Protein AF-A0A7C7PT88-F1 (afdb_monomer_lite)

Radius of gyration: 17.79 Å; chains: 1; bounding box: 44×38×47 Å

Sequence (178 aa):
MRRRSPSRVIDWGLDRIGLWGRRALPPGHLLRQVFERARSFADAKEQLVQSPLAMPAIFSLVGPGPGDQAVIERIEHHAVVHEGPQVAANHWLGPLPRARPRGVDSEGRERLMRAEAAEAGADLAWLKPPVLNETTRLALYAEPASGRLVAQGFEAAKDGSAAPATAVTELSAAKAEP

Secondary structure (DSSP, 8-state):
-B-SSS-HHHHHHHHHHHHHT--SBPHHHHHHHHHHH--SHHHHHHHHHHS-BSS-EEEEEE-SSTT-EEEEEEETTEEEEEESS----SS--SS---B---SS-HHHHHHHHHHHTTT--TT-TT--TTTS-TT--EEEEEETTTTEEEEEEEEE-TTSSEEE-S--EEEEPPPPP-

Structure (mmCIF, N/CA/C/O backbone):
data_AF-A0A7C7PT88-F1
#
_entry.id   AF-A0A7C7PT88-F1
#
loop_
_atom_site.group_PDB
_atom_site.id
_atom_site.type_symbol
_atom_site.label_atom_id
_atom_site.label_alt_id
_atom_site.label_comp_id
_atom_site.label_asym_id
_atom_site.label_entity_id
_atom_site.label_seq_id
_atom_site.pdbx_PDB_ins_code
_atom_site.Cartn_x
_atom_site.Cartn_y
_atom_site.Cartn_z
_atom_site.occupancy
_atom_site.B_iso_or_equiv
_atom_site.auth_seq_id
_atom_site.auth_comp_id
_atom_site.auth_asym_id
_atom_site.auth_atom_id
_atom_site.pdbx_PDB_model_num
ATOM 1 N N . MET A 1 1 ? 14.529 1.480 -9.087 1.00 66.56 1 MET A N 1
ATOM 2 C CA . MET A 1 1 ? 15.970 1.629 -9.375 1.00 66.56 1 MET A CA 1
ATOM 3 C C . MET A 1 1 ? 16.107 2.885 -10.199 1.00 66.56 1 MET A C 1
ATOM 5 O O . MET A 1 1 ? 15.373 3.011 -11.182 1.00 66.56 1 MET A O 1
ATOM 9 N N . ARG A 1 2 ? 16.925 3.841 -9.750 1.00 76.19 2 ARG A N 1
ATOM 10 C CA . ARG A 1 2 ? 17.092 5.095 -10.494 1.00 76.19 2 ARG A CA 1
ATOM 11 C C . ARG A 1 2 ? 17.745 4.786 -11.828 1.00 76.19 2 ARG A C 1
ATOM 13 O O . ARG A 1 2 ? 18.702 4.025 -11.870 1.00 76.19 2 ARG A O 1
ATOM 20 N N . ARG A 1 3 ? 17.225 5.368 -12.903 1.00 76.38 3 ARG A N 1
ATOM 21 C CA . ARG A 1 3 ? 17.805 5.205 -14.231 1.00 76.38 3 ARG A CA 1
ATOM 22 C C . ARG A 1 3 ? 18.927 6.228 -14.386 1.00 76.38 3 ARG A C 1
ATOM 24 O O . ARG A 1 3 ? 18.673 7.339 -14.842 1.00 76.38 3 ARG A O 1
ATOM 31 N N . ARG A 1 4 ? 20.141 5.869 -13.961 1.00 75.81 4 ARG A N 1
ATOM 32 C CA . ARG A 1 4 ? 21.346 6.697 -14.165 1.00 75.81 4 ARG A CA 1
ATOM 33 C C . ARG A 1 4 ? 22.053 6.337 -15.471 1.00 75.81 4 ARG A C 1
ATOM 35 O O . ARG A 1 4 ? 22.738 7.175 -16.044 1.00 75.81 4 ARG A O 1
ATOM 42 N N . SER A 1 5 ? 21.847 5.115 -15.961 1.00 76.50 5 SER A N 1
ATOM 43 C CA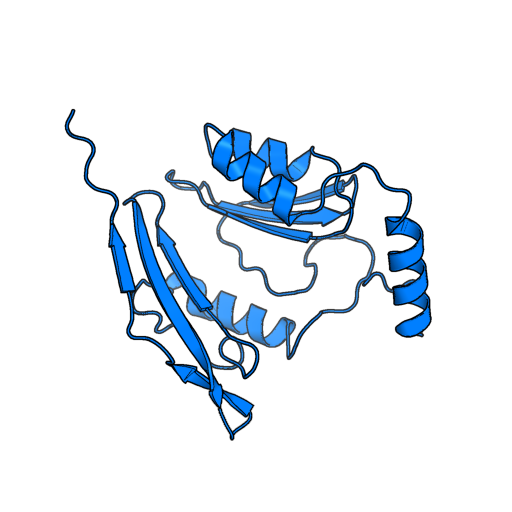 . SER A 1 5 ? 22.460 4.592 -17.177 1.00 76.50 5 SER A CA 1
ATOM 44 C C . SER A 1 5 ? 21.483 3.720 -17.994 1.00 76.50 5 SER A C 1
ATOM 46 O O . SER A 1 5 ? 20.361 3.411 -17.564 1.00 76.50 5 SER A O 1
ATOM 48 N N . PRO A 1 6 ? 21.871 3.294 -19.210 1.00 76.38 6 PRO A N 1
ATOM 49 C CA . PRO A 1 6 ? 21.123 2.291 -19.967 1.00 76.38 6 PRO A CA 1
ATOM 50 C C . PRO A 1 6 ? 21.142 0.894 -19.316 1.00 76.38 6 PRO A C 1
ATOM 52 O O . PRO A 1 6 ? 20.227 0.104 -19.565 1.00 76.38 6 PRO A O 1
ATOM 55 N N . SER A 1 7 ? 22.124 0.596 -18.456 1.00 77.88 7 SER A N 1
ATOM 56 C CA . SER A 1 7 ? 22.345 -0.731 -17.867 1.00 77.88 7 SER A CA 1
ATOM 57 C C . SER A 1 7 ? 21.702 -0.881 -16.486 1.00 77.88 7 SER A C 1
ATOM 59 O O . SER A 1 7 ? 22.000 -0.139 -15.553 1.00 77.88 7 SER A O 1
ATOM 61 N N . ARG A 1 8 ? 20.859 -1.910 -16.324 1.00 73.06 8 ARG A N 1
ATOM 62 C CA . ARG A 1 8 ? 20.225 -2.243 -15.032 1.00 73.06 8 ARG A CA 1
ATOM 63 C C . ARG A 1 8 ? 21.241 -2.695 -13.979 1.00 73.06 8 ARG A C 1
ATOM 65 O O . ARG A 1 8 ? 21.045 -2.432 -12.800 1.00 73.06 8 ARG A O 1
ATOM 72 N N . VAL A 1 9 ? 22.314 -3.367 -14.396 1.00 76.75 9 VAL A N 1
ATOM 73 C CA . VAL A 1 9 ? 23.333 -3.905 -13.479 1.00 76.75 9 VAL A CA 1
ATOM 74 C C . VAL A 1 9 ? 24.171 -2.777 -12.877 1.00 76.75 9 VAL A C 1
ATOM 76 O O . VAL A 1 9 ? 24.411 -2.766 -11.672 1.00 76.75 9 VAL A O 1
ATOM 79 N N . ILE A 1 10 ? 24.550 -1.792 -13.696 1.00 76.94 10 ILE A N 1
ATOM 80 C CA . ILE A 1 10 ? 25.317 -0.622 -13.245 1.00 76.94 10 ILE A CA 1
ATOM 81 C C . ILE A 1 10 ? 24.477 0.220 -12.279 1.00 76.94 10 ILE A C 1
ATOM 83 O O . ILE A 1 10 ? 24.934 0.549 -11.186 1.00 76.94 10 ILE A O 1
ATOM 87 N N . ASP A 1 11 ? 23.225 0.510 -12.644 1.00 77.69 11 ASP A N 1
ATOM 88 C CA . ASP A 1 11 ? 22.307 1.268 -11.790 1.00 77.69 11 ASP A CA 1
ATOM 89 C C . ASP A 1 11 ? 22.064 0.560 -10.441 1.00 77.69 11 ASP A C 1
ATOM 91 O O . ASP A 1 11 ? 22.048 1.210 -9.393 1.00 77.69 11 ASP A O 1
ATOM 95 N N . TRP A 1 12 ? 21.938 -0.775 -10.450 1.00 78.12 12 TRP A N 1
ATOM 96 C CA . TRP A 1 12 ? 21.821 -1.593 -9.240 1.00 78.12 12 TRP A CA 1
ATOM 97 C C . TRP A 1 12 ? 23.070 -1.519 -8.352 1.00 78.12 12 TRP A C 1
ATOM 99 O O . TRP A 1 12 ? 22.942 -1.321 -7.144 1.00 78.12 12 TRP A O 1
ATOM 109 N N . GLY A 1 13 ? 24.267 -1.643 -8.937 1.00 76.50 13 GLY A N 1
ATOM 110 C CA . GLY A 1 13 ? 25.533 -1.581 -8.203 1.00 76.50 13 GLY A CA 1
ATOM 111 C C . GLY A 1 13 ? 25.736 -0.233 -7.508 1.00 76.50 13 GLY A C 1
ATOM 112 O O . GLY A 1 13 ? 26.068 -0.192 -6.324 1.00 76.50 13 GLY A O 1
ATOM 113 N N . LEU A 1 14 ? 25.437 0.869 -8.205 1.00 74.94 14 LEU A N 1
ATOM 114 C CA . LEU A 1 14 ? 25.488 2.220 -7.637 1.00 74.94 14 LEU A CA 1
ATOM 115 C C . LEU A 1 14 ? 24.498 2.401 -6.476 1.00 74.94 14 LEU A C 1
ATOM 117 O O . LEU A 1 14 ? 24.860 2.957 -5.438 1.00 74.94 14 LEU A O 1
ATOM 121 N N . ASP A 1 15 ? 23.262 1.908 -6.623 1.00 71.94 15 ASP A N 1
ATOM 122 C CA . ASP A 1 15 ? 22.256 1.943 -5.552 1.00 71.94 15 ASP A CA 1
ATOM 123 C C . ASP A 1 15 ? 22.694 1.098 -4.335 1.00 71.94 15 ASP A C 1
ATOM 125 O O . ASP A 1 15 ? 22.426 1.476 -3.193 1.00 71.94 15 ASP A O 1
ATOM 129 N N . ARG A 1 16 ? 23.405 -0.021 -4.550 1.00 73.44 16 ARG A N 1
ATOM 130 C CA . ARG A 1 16 ? 23.857 -0.918 -3.475 1.00 73.44 16 ARG A CA 1
ATOM 131 C C . ARG A 1 16 ? 25.055 -0.372 -2.699 1.00 73.44 16 ARG A C 1
ATOM 133 O O . ARG A 1 16 ? 25.036 -0.445 -1.471 1.00 73.44 16 ARG A O 1
ATOM 140 N N . ILE A 1 17 ? 26.047 0.198 -3.388 1.00 69.81 17 ILE A N 1
ATOM 141 C CA . ILE A 1 17 ? 27.225 0.830 -2.766 1.00 69.81 17 ILE A CA 1
ATOM 142 C C . ILE A 1 17 ? 26.793 2.028 -1.917 1.00 69.81 17 ILE A C 1
ATOM 144 O O . ILE A 1 17 ? 27.211 2.158 -0.768 1.00 69.81 17 ILE A O 1
ATOM 148 N N . GLY A 1 18 ? 25.878 2.855 -2.436 1.00 65.06 18 GLY A N 1
ATOM 149 C CA . GLY A 1 18 ? 25.326 3.989 -1.694 1.00 65.06 18 GLY A CA 1
ATOM 150 C C . GLY A 1 18 ? 24.578 3.591 -0.417 1.00 65.06 18 GLY A C 1
ATOM 151 O O . GLY A 1 18 ? 24.430 4.420 0.476 1.00 65.06 18 GLY A O 1
ATOM 152 N N . LEU A 1 19 ? 24.133 2.335 -0.302 1.00 67.56 19 LEU A N 1
ATOM 153 C CA . LEU A 1 19 ? 23.409 1.821 0.859 1.00 67.56 19 LEU A CA 1
ATOM 154 C C . LEU A 1 19 ? 24.327 1.464 2.038 1.00 67.56 19 LEU A C 1
ATOM 156 O O . LEU A 1 19 ? 23.912 1.592 3.184 1.00 67.56 19 LEU A O 1
ATOM 160 N N . TRP A 1 20 ? 25.554 0.998 1.769 1.00 60.72 20 TRP A N 1
ATOM 161 C CA . TRP A 1 20 ? 26.455 0.433 2.789 1.00 60.72 20 TRP A CA 1
ATOM 162 C C . TRP A 1 20 ? 26.980 1.464 3.798 1.00 60.72 20 TRP A C 1
ATOM 164 O O . TRP A 1 20 ? 27.342 1.090 4.907 1.00 60.72 20 TRP A O 1
ATOM 174 N N . GLY A 1 21 ? 26.972 2.755 3.455 1.00 64.75 21 GLY A N 1
ATOM 175 C CA . GLY A 1 21 ? 27.395 3.840 4.351 1.00 64.75 21 GLY A CA 1
ATOM 176 C C . GLY A 1 21 ? 26.260 4.581 5.066 1.00 64.75 21 GLY A C 1
ATOM 177 O O . GLY A 1 21 ? 26.523 5.549 5.778 1.00 64.75 21 GLY A O 1
ATOM 178 N N . ARG A 1 22 ? 24.990 4.203 4.860 1.00 72.25 22 ARG A N 1
ATOM 179 C CA . ARG A 1 22 ? 23.845 5.000 5.333 1.00 72.25 22 ARG A CA 1
ATOM 180 C C . ARG A 1 22 ? 23.367 4.562 6.714 1.00 72.25 22 ARG A C 1
ATOM 182 O O . ARG A 1 22 ? 23.041 3.402 6.925 1.00 72.25 22 ARG A O 1
ATOM 189 N N . ARG A 1 23 ? 23.243 5.534 7.626 1.00 79.06 23 ARG A N 1
ATOM 190 C CA . ARG A 1 23 ? 22.633 5.376 8.964 1.00 79.06 23 ARG A CA 1
ATOM 191 C C . ARG A 1 23 ? 21.123 5.647 8.993 1.00 79.06 23 ARG A C 1
ATOM 193 O O . ARG A 1 23 ? 20.496 5.498 10.035 1.00 79.06 23 ARG A O 1
ATOM 200 N N . ALA A 1 24 ? 20.554 6.089 7.871 1.00 86.25 24 ALA A N 1
ATOM 201 C CA . ALA A 1 24 ? 19.125 6.361 7.744 1.00 86.25 24 ALA A CA 1
ATOM 202 C C . ALA A 1 24 ? 18.294 5.070 7.855 1.00 86.25 24 ALA A C 1
ATOM 204 O O . ALA A 1 24 ? 18.803 3.971 7.625 1.00 86.25 24 ALA A O 1
ATOM 205 N N . LEU A 1 25 ? 17.009 5.195 8.190 1.00 88.19 25 LEU A N 1
ATOM 206 C CA . LEU A 1 25 ? 16.154 4.032 8.418 1.00 88.19 25 LEU A CA 1
ATOM 207 C C . LEU A 1 25 ? 15.753 3.366 7.091 1.00 88.19 25 LEU A C 1
ATOM 209 O O . LEU A 1 25 ? 15.350 4.049 6.144 1.00 88.19 25 LEU A O 1
ATOM 213 N N . PRO A 1 26 ? 15.807 2.027 6.992 1.00 93.12 26 PRO A N 1
ATOM 214 C CA . PRO A 1 26 ? 15.083 1.303 5.957 1.00 93.12 26 PRO A CA 1
ATOM 215 C C . PRO A 1 26 ? 13.577 1.620 6.024 1.00 93.12 26 PRO A C 1
ATOM 217 O O . PRO A 1 26 ? 13.040 1.720 7.130 1.00 93.12 26 PRO A O 1
ATOM 220 N N . PRO A 1 27 ? 12.869 1.713 4.882 1.00 94.12 27 PRO A N 1
ATOM 221 C CA . PRO A 1 27 ? 11.446 2.063 4.847 1.00 94.12 27 PRO A CA 1
ATOM 222 C C . PRO A 1 27 ? 10.562 1.215 5.769 1.00 94.12 27 PRO A C 1
ATOM 224 O O . PRO A 1 27 ? 9.705 1.757 6.456 1.00 94.12 27 PRO A O 1
ATOM 227 N N . GLY A 1 28 ? 10.809 -0.098 5.852 1.00 94.94 28 GLY A N 1
ATOM 228 C CA . GLY A 1 28 ? 10.057 -0.988 6.743 1.00 94.94 28 GLY A CA 1
ATOM 229 C C . GLY A 1 28 ? 10.267 -0.696 8.235 1.00 94.94 28 GLY A C 1
ATOM 230 O O . GLY A 1 28 ? 9.327 -0.803 9.016 1.00 94.94 28 GLY A O 1
ATOM 231 N N . HIS A 1 29 ? 11.468 -0.268 8.642 1.00 95.50 29 HIS A N 1
ATOM 232 C CA . HIS A 1 29 ? 11.723 0.128 10.032 1.00 95.50 29 HIS A CA 1
ATOM 233 C C . HIS A 1 29 ? 11.064 1.464 10.369 1.00 95.50 29 HIS A C 1
ATOM 235 O O . HIS A 1 29 ? 10.529 1.602 11.465 1.00 95.50 29 HIS A O 1
ATOM 241 N N . LEU A 1 30 ? 11.066 2.424 9.437 1.00 97.12 30 LEU A N 1
ATOM 242 C CA . LEU A 1 30 ? 10.301 3.658 9.615 1.00 97.12 30 LEU A CA 1
ATOM 243 C C . LEU A 1 30 ? 8.805 3.350 9.739 1.00 97.12 30 LEU A C 1
ATOM 245 O O . LEU A 1 30 ? 8.168 3.834 10.665 1.00 97.12 30 LEU A O 1
ATOM 249 N N . LEU A 1 31 ? 8.265 2.495 8.864 1.00 97.25 31 LEU A N 1
ATOM 250 C CA . LEU A 1 31 ? 6.854 2.114 8.896 1.00 97.25 31 LEU A CA 1
ATOM 251 C C . LEU A 1 31 ? 6.463 1.490 10.242 1.00 97.25 31 LEU A C 1
ATOM 253 O O . LEU A 1 31 ? 5.438 1.853 10.811 1.00 97.25 31 LEU A O 1
ATOM 257 N N . ARG A 1 32 ? 7.312 0.615 10.797 1.00 97.12 32 ARG A N 1
ATOM 258 C CA . ARG A 1 32 ? 7.113 0.076 12.147 1.00 97.12 32 ARG A CA 1
ATOM 259 C C . ARG A 1 32 ? 7.060 1.177 13.211 1.00 97.12 32 ARG A C 1
ATOM 261 O O . ARG A 1 32 ? 6.155 1.164 14.033 1.00 97.12 32 ARG A O 1
ATOM 268 N N . GLN A 1 33 ? 7.997 2.127 13.191 1.00 97.38 33 GLN A N 1
ATOM 269 C CA . GLN A 1 33 ? 8.001 3.233 14.158 1.00 97.38 33 GLN A CA 1
ATOM 270 C C . GLN A 1 33 ? 6.751 4.107 14.043 1.00 97.38 33 GLN A C 1
ATOM 272 O O . GLN A 1 33 ? 6.220 4.523 15.066 1.00 97.38 33 GLN A O 1
ATOM 277 N N . VAL A 1 34 ? 6.270 4.348 12.821 1.00 98.00 34 VAL A N 1
ATOM 278 C CA . VAL A 1 34 ? 5.037 5.102 12.571 1.00 98.00 34 VAL A CA 1
ATOM 279 C C . VAL A 1 34 ? 3.839 4.378 13.177 1.00 98.00 34 VAL A C 1
ATOM 281 O O . VAL A 1 34 ? 3.103 4.992 13.940 1.00 98.00 34 VAL A O 1
ATOM 284 N N . PHE A 1 35 ? 3.683 3.073 12.933 1.00 96.19 35 PHE A N 1
ATOM 285 C CA . PHE A 1 35 ? 2.616 2.288 13.565 1.00 96.19 35 PHE A CA 1
ATOM 286 C C . PHE A 1 35 ? 2.709 2.263 15.100 1.00 96.19 35 PHE A C 1
ATOM 288 O O . PHE A 1 35 ? 1.680 2.246 15.765 1.00 96.19 35 PHE A O 1
ATOM 295 N N . GLU A 1 36 ? 3.917 2.261 15.671 1.00 97.25 36 GLU A N 1
ATOM 296 C CA . GLU A 1 36 ? 4.118 2.217 17.127 1.00 97.25 36 GLU A CA 1
ATOM 297 C C . GLU A 1 36 ? 3.950 3.582 17.820 1.00 97.25 36 GLU A C 1
ATOM 299 O O . GLU A 1 36 ? 3.665 3.617 19.016 1.00 97.25 36 GLU A O 1
ATOM 304 N N . ARG A 1 37 ? 4.185 4.704 17.123 1.00 97.19 37 ARG A N 1
ATOM 305 C CA . ARG A 1 37 ? 4.340 6.026 17.766 1.00 97.19 37 ARG A CA 1
ATOM 306 C C . ARG A 1 37 ? 3.430 7.121 17.237 1.00 97.19 37 ARG A C 1
ATOM 308 O O . ARG A 1 37 ? 3.203 8.084 17.967 1.00 97.19 37 ARG A O 1
ATOM 315 N N . ALA A 1 38 ? 2.964 7.034 15.993 1.00 97.81 38 ALA A N 1
ATOM 316 C CA . ALA A 1 38 ? 2.127 8.081 15.428 1.00 97.81 38 ALA A CA 1
ATOM 317 C C . ALA A 1 38 ? 0.769 8.113 16.131 1.00 97.81 38 ALA A C 1
ATOM 319 O O . ALA A 1 38 ? 0.098 7.093 16.276 1.00 97.81 38 ALA A O 1
ATOM 320 N N . ARG A 1 39 ? 0.356 9.305 16.559 1.00 96.50 39 ARG A N 1
ATOM 321 C CA . ARG A 1 39 ? -0.901 9.498 17.300 1.00 96.50 39 ARG A CA 1
ATOM 322 C C . ARG A 1 39 ? -2.080 9.861 16.402 1.00 96.50 39 ARG A C 1
ATOM 324 O O . ARG A 1 39 ? -3.216 9.887 16.862 1.00 96.50 39 ARG A O 1
ATOM 331 N N . SER A 1 40 ? -1.815 10.195 15.143 1.00 96.69 40 SER A N 1
ATOM 332 C CA . SER A 1 40 ? -2.821 10.614 14.168 1.00 96.69 40 SER A CA 1
ATOM 333 C C . SER A 1 40 ? -2.328 10.402 12.738 1.00 96.69 40 SER A C 1
ATOM 335 O O . SER A 1 40 ? -1.137 10.182 12.505 1.00 96.69 40 SER A O 1
ATOM 337 N N . PHE A 1 41 ? -3.236 10.530 11.766 1.00 97.62 41 PHE A N 1
ATOM 338 C CA . PHE A 1 41 ? -2.890 10.549 10.344 1.00 97.62 41 PHE A CA 1
ATOM 339 C C . PHE A 1 41 ? -1.866 11.646 10.013 1.00 97.62 41 PHE A C 1
ATOM 341 O O . PHE A 1 41 ? -0.897 11.389 9.304 1.00 97.62 41 PHE A O 1
ATOM 348 N N . ALA A 1 42 ? -2.041 12.854 10.560 1.00 97.94 42 ALA A N 1
ATOM 349 C CA . ALA A 1 42 ? -1.128 13.971 10.322 1.00 97.94 42 ALA A CA 1
ATOM 350 C C . ALA A 1 42 ? 0.285 13.695 10.866 1.00 97.94 42 ALA A C 1
ATOM 352 O O . ALA A 1 42 ? 1.260 13.926 10.155 1.00 97.94 42 ALA A O 1
ATOM 353 N N . ASP A 1 43 ? 0.385 13.142 12.079 1.00 98.19 43 ASP A N 1
ATOM 354 C CA . ASP A 1 43 ? 1.654 12.750 12.708 1.00 98.19 43 ASP A CA 1
ATOM 355 C C . ASP A 1 43 ? 2.339 11.623 11.911 1.00 98.19 43 ASP A C 1
ATOM 357 O O . ASP A 1 43 ? 3.515 11.711 11.558 1.00 98.19 43 ASP A O 1
ATOM 361 N N . ALA A 1 44 ? 1.576 10.600 11.504 1.00 98.44 44 ALA A N 1
ATOM 362 C CA . ALA A 1 44 ? 2.077 9.528 10.645 1.00 98.44 44 ALA A CA 1
ATOM 363 C C . ALA A 1 44 ? 2.599 10.068 9.305 1.00 98.44 44 ALA A C 1
ATOM 365 O O . ALA A 1 44 ? 3.696 9.707 8.873 1.00 98.44 44 ALA A O 1
ATOM 366 N N . LYS A 1 45 ? 1.842 10.965 8.659 1.00 98.50 45 LYS A N 1
ATOM 367 C CA . LYS A 1 45 ? 2.234 11.610 7.403 1.00 98.50 45 LYS A CA 1
ATOM 368 C C . LYS A 1 45 ? 3.516 12.419 7.572 1.00 98.50 45 LYS A C 1
ATOM 370 O O . LYS A 1 45 ? 4.427 12.271 6.762 1.00 98.50 45 LYS A O 1
ATOM 375 N N . GLU A 1 46 ? 3.622 13.231 8.622 1.00 98.25 46 GLU A N 1
ATOM 376 C CA . GLU A 1 46 ? 4.823 14.022 8.906 1.00 98.25 46 GLU A CA 1
ATOM 377 C C . GLU A 1 46 ? 6.053 13.124 9.089 1.00 98.25 46 GLU A C 1
ATOM 379 O O . GLU A 1 46 ? 7.065 13.316 8.409 1.00 98.25 46 GLU A O 1
ATOM 384 N N . GLN A 1 47 ? 5.950 12.079 9.915 1.00 98.19 47 GLN A N 1
ATOM 385 C CA . GLN A 1 47 ? 7.034 11.116 10.119 1.00 98.19 47 GLN A CA 1
ATOM 386 C C . GLN A 1 47 ? 7.441 10.422 8.810 1.00 98.19 47 GLN A C 1
ATOM 388 O O . GLN A 1 47 ? 8.638 10.293 8.524 1.00 98.19 47 GLN A O 1
ATOM 393 N N . LEU A 1 48 ? 6.468 10.017 7.987 1.00 98.06 48 LEU A N 1
ATOM 394 C CA . LEU A 1 48 ? 6.689 9.397 6.678 1.00 98.06 48 LEU A CA 1
ATOM 395 C C . LEU A 1 48 ? 7.206 10.361 5.610 1.00 98.06 48 LEU A C 1
ATOM 397 O O . LEU A 1 48 ? 7.699 9.884 4.591 1.00 98.06 48 LEU A O 1
ATOM 401 N N . VAL A 1 49 ? 7.121 11.677 5.799 1.00 98.00 49 VAL A N 1
ATOM 402 C CA . VAL A 1 49 ? 7.644 12.691 4.868 1.00 98.00 49 VAL A CA 1
ATOM 403 C C . VAL A 1 49 ? 9.046 13.142 5.278 1.00 98.00 49 VAL A C 1
ATOM 405 O O . VAL A 1 49 ? 9.939 13.203 4.433 1.00 98.00 49 VAL A O 1
ATOM 408 N N . GLN A 1 50 ? 9.255 13.417 6.565 1.00 96.69 50 GLN A N 1
ATOM 409 C CA . GLN A 1 50 ? 10.451 14.100 7.067 1.00 96.69 50 GLN A CA 1
ATOM 410 C C . GLN A 1 50 ? 11.590 13.143 7.440 1.00 96.69 50 GLN A C 1
ATOM 412 O O . GLN A 1 50 ? 12.765 13.497 7.329 1.00 96.69 50 GLN A O 1
ATOM 417 N N . SER A 1 51 ? 11.281 11.911 7.857 1.00 95.94 51 SER A N 1
ATOM 418 C CA . SER A 1 51 ? 12.310 10.979 8.332 1.00 95.94 51 SER A CA 1
ATOM 419 C C . SER A 1 51 ? 13.248 10.550 7.200 1.00 95.94 51 SER A C 1
ATOM 421 O O . SER A 1 51 ? 12.757 10.064 6.174 1.00 95.94 51 SER A O 1
ATOM 423 N N . PRO A 1 52 ? 14.582 10.653 7.352 1.00 93.44 52 PRO A N 1
ATOM 424 C CA . PRO A 1 52 ? 15.521 10.201 6.333 1.00 93.44 52 PRO A CA 1
ATOM 425 C C . PRO A 1 52 ? 15.388 8.705 6.034 1.00 93.44 52 PRO A C 1
ATOM 427 O O . PRO A 1 52 ? 15.364 7.878 6.949 1.00 93.44 52 PRO A O 1
ATOM 430 N N . LEU A 1 53 ? 15.380 8.351 4.747 1.00 93.25 53 LEU A N 1
ATOM 431 C CA . LEU A 1 53 ? 15.324 6.957 4.304 1.00 93.25 53 LEU A CA 1
ATOM 432 C C . LEU A 1 53 ? 16.664 6.453 3.779 1.00 93.25 53 LEU A C 1
ATOM 434 O O . LEU A 1 53 ? 17.375 7.141 3.048 1.00 93.25 53 LEU A O 1
ATOM 438 N N . ALA A 1 54 ? 16.968 5.190 4.072 1.00 91.00 54 ALA A N 1
ATOM 439 C CA . ALA A 1 54 ? 18.116 4.495 3.495 1.00 91.00 54 ALA A CA 1
ATOM 440 C C . ALA A 1 54 ? 17.949 4.227 1.991 1.00 91.00 54 ALA A C 1
ATOM 442 O O . ALA A 1 54 ? 18.946 4.146 1.269 1.00 91.00 54 ALA A O 1
ATOM 443 N N . MET A 1 55 ? 16.705 4.079 1.521 1.00 89.00 55 MET A N 1
ATOM 444 C CA . MET A 1 55 ? 16.360 3.820 0.122 1.00 89.00 55 MET A CA 1
ATOM 445 C C . MET A 1 55 ? 14.966 4.358 -0.239 1.00 89.00 55 MET A C 1
ATOM 447 O O . MET A 1 55 ? 14.136 4.502 0.657 1.00 89.00 55 MET A O 1
ATOM 451 N N . PRO A 1 56 ? 14.688 4.613 -1.532 1.00 91.94 56 PRO A N 1
ATOM 452 C CA . PRO A 1 56 ? 13.375 5.066 -1.989 1.00 91.94 56 PRO A CA 1
ATOM 453 C C . PRO A 1 56 ? 12.231 4.092 -1.675 1.00 91.94 56 PRO A C 1
ATOM 455 O O . PRO A 1 56 ? 12.435 2.876 -1.710 1.00 91.94 56 PRO A O 1
ATOM 458 N N . ALA A 1 57 ? 11.028 4.626 -1.459 1.00 94.25 57 ALA A N 1
ATOM 459 C CA . ALA A 1 57 ? 9.806 3.867 -1.186 1.00 94.25 57 ALA A CA 1
ATOM 460 C C . ALA A 1 57 ? 8.553 4.624 -1.656 1.00 94.25 57 ALA A C 1
ATOM 462 O O . ALA A 1 57 ? 8.603 5.832 -1.868 1.00 94.25 57 ALA A O 1
ATOM 463 N N . ILE A 1 5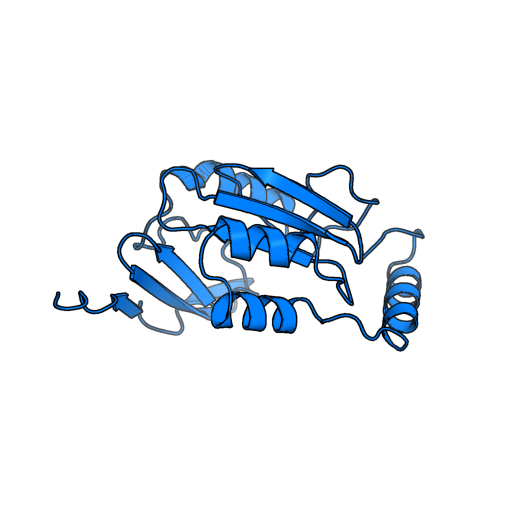8 ? 7.438 3.906 -1.796 1.00 96.06 58 ILE A N 1
ATOM 464 C CA . ILE A 1 58 ? 6.092 4.485 -1.884 1.00 96.06 58 ILE A CA 1
ATOM 465 C C . ILE A 1 58 ? 5.362 4.047 -0.620 1.00 96.06 58 ILE A C 1
ATOM 467 O O . ILE A 1 58 ? 5.384 2.858 -0.298 1.00 96.06 58 ILE A O 1
ATOM 471 N N . PHE A 1 59 ? 4.745 4.984 0.089 1.00 97.50 59 PHE A N 1
ATOM 472 C CA . PHE A 1 59 ? 3.858 4.688 1.209 1.00 97.50 59 PHE A CA 1
ATOM 473 C C . PHE A 1 59 ? 2.429 5.065 0.832 1.00 97.50 59 PHE A C 1
ATOM 475 O O . PHE A 1 59 ? 2.191 6.197 0.420 1.00 97.50 59 PHE A O 1
ATOM 482 N N . SER A 1 60 ? 1.490 4.140 1.002 1.00 96.81 60 SER A N 1
ATOM 483 C CA . SER A 1 60 ? 0.059 4.452 1.015 1.00 96.81 60 SER A CA 1
ATOM 484 C C . SER A 1 60 ? -0.373 4.621 2.466 1.00 96.81 60 SER A C 1
ATOM 486 O O . SER A 1 60 ? -0.107 3.742 3.287 1.00 96.81 60 SER A O 1
ATOM 488 N N . LEU A 1 61 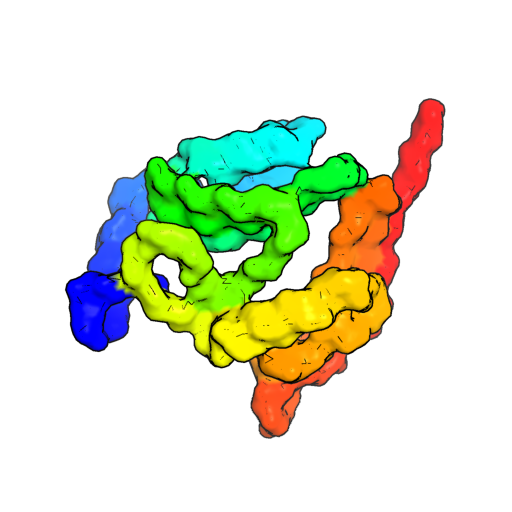? -1.003 5.746 2.785 1.00 97.50 61 LEU A N 1
ATOM 489 C CA . LEU A 1 61 ? -1.448 6.092 4.127 1.00 97.50 61 LEU A CA 1
ATOM 490 C C . LEU A 1 61 ? -2.945 6.390 4.105 1.00 97.50 61 LEU A C 1
ATOM 492 O O . LEU A 1 61 ? -3.411 7.184 3.290 1.00 97.50 61 LEU A O 1
ATOM 496 N N . VAL A 1 62 ? -3.674 5.782 5.034 1.00 96.00 62 VAL A N 1
ATOM 497 C CA . VAL A 1 62 ? -5.088 6.054 5.285 1.00 96.00 62 VAL A CA 1
ATOM 498 C C . VAL A 1 62 ? -5.314 6.187 6.791 1.00 96.00 62 VAL A C 1
ATOM 500 O O . VAL A 1 62 ? -4.705 5.459 7.575 1.00 96.00 62 VAL A O 1
ATOM 503 N N . GLY A 1 63 ? -6.143 7.142 7.196 1.00 95.81 63 GLY A N 1
ATOM 504 C CA . GLY A 1 63 ? -6.598 7.341 8.571 1.00 95.81 63 GLY A CA 1
ATOM 505 C C . GLY A 1 63 ? -8.115 7.171 8.704 1.00 95.81 63 GLY A C 1
ATOM 506 O O . GLY A 1 63 ? -8.786 6.815 7.735 1.00 95.81 63 GLY A O 1
ATOM 507 N N . PRO A 1 64 ? -8.672 7.378 9.908 1.00 94.81 64 PRO A N 1
ATOM 508 C CA . PRO A 1 64 ? -10.099 7.195 10.166 1.00 94.81 64 PRO A CA 1
ATOM 509 C C . PRO A 1 64 ? -10.967 8.384 9.713 1.00 94.81 64 PRO A C 1
ATOM 511 O O . PRO A 1 64 ? -12.184 8.238 9.622 1.00 94.81 64 PRO A O 1
ATOM 514 N N . GLY A 1 65 ? -10.381 9.563 9.472 1.00 92.94 65 GLY A N 1
ATOM 515 C CA . GLY A 1 65 ? -11.120 10.768 9.103 1.00 92.94 65 GLY A CA 1
ATOM 516 C C . GLY A 1 65 ? -11.517 10.826 7.619 1.00 92.94 65 GLY A C 1
ATOM 517 O O . GLY A 1 65 ? -10.802 10.306 6.756 1.00 92.94 65 GLY A O 1
ATOM 518 N N . PRO A 1 66 ? -12.627 11.510 7.278 1.00 87.38 66 PRO A N 1
ATOM 519 C CA . PRO A 1 66 ? -12.985 11.777 5.889 1.00 87.38 66 PRO A CA 1
ATOM 520 C C . PRO A 1 66 ? -11.918 12.678 5.249 1.00 87.38 66 PRO A C 1
ATOM 522 O O . PRO A 1 66 ? -11.807 13.856 5.577 1.00 87.38 66 PRO A O 1
ATOM 525 N N . GLY A 1 67 ? -11.119 12.111 4.345 1.00 90.94 67 GLY A N 1
ATOM 526 C CA . GLY A 1 67 ? -10.005 12.802 3.685 1.00 90.94 67 GLY A CA 1
ATOM 527 C C . GLY A 1 67 ? -8.614 12.453 4.221 1.00 90.94 67 GLY A C 1
ATOM 528 O O . GLY A 1 67 ? -7.630 12.910 3.643 1.00 90.94 67 GLY A O 1
ATOM 529 N N . ASP A 1 68 ? -8.508 11.606 5.250 1.00 96.56 68 ASP A N 1
ATOM 530 C CA . ASP A 1 68 ? -7.230 11.069 5.730 1.00 96.56 68 ASP A CA 1
ATOM 531 C C . ASP A 1 68 ? -6.695 10.018 4.747 1.00 96.56 68 ASP A C 1
ATOM 533 O O . ASP A 1 68 ? -6.738 8.817 5.005 1.00 96.56 68 ASP A O 1
ATOM 537 N N . GLN A 1 69 ? -6.241 10.452 3.574 1.00 96.19 69 GLN A N 1
ATOM 538 C CA . GLN A 1 69 ? -5.715 9.588 2.520 1.00 96.19 69 GLN A CA 1
ATOM 539 C C . GLN A 1 69 ? -4.549 10.279 1.824 1.00 96.19 69 GLN A C 1
ATOM 541 O O . GLN A 1 69 ? -4.653 11.444 1.439 1.00 96.19 69 GLN A O 1
ATOM 546 N N . ALA A 1 70 ? -3.440 9.565 1.655 1.00 97.50 70 ALA A N 1
ATOM 547 C CA . ALA A 1 70 ? -2.309 10.052 0.884 1.00 97.50 70 ALA A CA 1
ATOM 548 C C . ALA A 1 70 ? -1.472 8.910 0.300 1.00 97.50 70 ALA A C 1
ATOM 550 O O . ALA A 1 70 ? -1.268 7.871 0.931 1.00 97.50 70 AL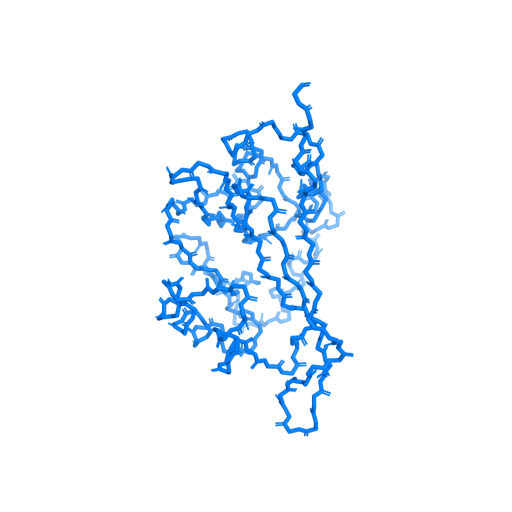A A O 1
ATOM 551 N N . VAL A 1 71 ? -0.896 9.150 -0.877 1.00 97.75 71 VAL A N 1
ATOM 552 C CA . VAL A 1 71 ? 0.251 8.392 -1.392 1.00 97.75 71 VAL A CA 1
ATOM 553 C C . VAL A 1 71 ? 1.491 9.275 -1.297 1.00 97.75 71 VAL A C 1
ATOM 555 O O . VAL A 1 71 ? 1.510 10.402 -1.788 1.00 97.75 71 VAL A O 1
ATOM 558 N N . ILE A 1 72 ? 2.534 8.765 -0.647 1.00 97.69 72 ILE A N 1
ATOM 559 C CA . ILE A 1 72 ? 3.782 9.480 -0.386 1.00 97.69 72 ILE A CA 1
ATOM 560 C C . ILE A 1 72 ? 4.901 8.780 -1.151 1.00 97.69 72 ILE A C 1
ATOM 562 O O . ILE A 1 72 ? 5.329 7.676 -0.802 1.00 97.69 72 ILE A O 1
ATOM 566 N N . GLU A 1 73 ? 5.414 9.440 -2.179 1.00 96.69 73 GLU A N 1
ATOM 567 C CA . GLU A 1 73 ? 6.567 8.969 -2.931 1.00 96.69 73 GLU A CA 1
ATOM 568 C C . GLU A 1 73 ? 7.839 9.528 -2.309 1.00 96.69 73 GLU A C 1
ATOM 570 O O . GLU A 1 73 ? 8.037 10.742 -2.218 1.00 96.69 73 GLU A O 1
ATOM 575 N N . ARG A 1 74 ? 8.721 8.638 -1.863 1.00 94.00 74 ARG A N 1
ATOM 576 C CA . ARG A 1 74 ? 9.915 9.004 -1.115 1.00 94.00 74 ARG A CA 1
ATOM 577 C C . ARG A 1 74 ? 11.181 8.633 -1.849 1.00 94.00 74 ARG A C 1
ATOM 579 O O . ARG A 1 74 ? 11.405 7.489 -2.249 1.00 94.00 74 ARG A O 1
ATOM 586 N N . ILE A 1 75 ? 12.085 9.599 -1.875 1.00 90.75 75 ILE A N 1
ATOM 587 C CA . ILE A 1 75 ? 13.519 9.354 -1.929 1.00 90.75 75 ILE A CA 1
ATOM 588 C C . ILE A 1 75 ? 14.146 9.746 -0.583 1.00 90.75 75 ILE A C 1
ATOM 590 O O . ILE A 1 75 ? 13.451 10.167 0.341 1.00 90.75 75 ILE A O 1
ATOM 594 N N . GLU A 1 76 ? 15.458 9.577 -0.444 1.00 90.69 76 GLU A N 1
ATOM 595 C CA . GLU A 1 76 ? 16.172 9.631 0.838 1.00 90.69 76 GLU A CA 1
ATOM 596 C C . GLU A 1 76 ? 15.828 10.856 1.693 1.00 90.69 76 GLU A C 1
ATOM 598 O O . GLU A 1 76 ? 15.549 10.713 2.882 1.00 90.69 76 GLU A O 1
ATOM 603 N N . HIS A 1 77 ? 15.801 12.036 1.071 1.00 90.44 77 HIS A N 1
ATOM 604 C CA . HIS A 1 77 ? 15.614 13.330 1.740 1.00 90.44 77 HIS A CA 1
ATOM 605 C C . HIS A 1 77 ? 14.511 14.183 1.107 1.00 90.44 77 HIS A C 1
ATOM 607 O O . HIS A 1 77 ? 14.413 15.371 1.386 1.00 90.44 77 HIS A O 1
ATOM 613 N N . HIS A 1 78 ? 13.716 13.606 0.208 1.00 91.94 78 HIS A N 1
ATOM 614 C CA . HIS A 1 78 ? 12.662 14.337 -0.483 1.00 91.94 78 HIS A CA 1
ATOM 615 C C . HIS A 1 78 ? 11.417 13.468 -0.612 1.00 91.94 78 HIS A C 1
ATOM 617 O O . HIS A 1 78 ? 11.504 12.237 -0.701 1.00 91.94 78 HIS A O 1
ATOM 623 N N . ALA A 1 79 ? 10.270 14.132 -0.601 1.00 95.50 79 ALA A N 1
ATOM 624 C CA . ALA A 1 79 ? 8.959 13.525 -0.650 1.00 95.50 79 ALA A CA 1
ATOM 625 C C . ALA A 1 79 ? 8.091 14.279 -1.652 1.00 95.50 79 ALA A C 1
ATOM 627 O O . ALA A 1 79 ? 8.119 15.508 -1.690 1.00 95.50 79 ALA A O 1
ATOM 628 N N . VAL A 1 80 ? 7.292 13.535 -2.405 1.00 96.75 80 VAL A N 1
ATOM 629 C CA . VAL A 1 80 ? 6.139 14.062 -3.132 1.00 96.75 80 VAL A CA 1
ATOM 630 C C . VAL A 1 80 ? 4.904 13.445 -2.493 1.00 96.75 80 VAL A C 1
ATOM 632 O O . VAL A 1 80 ? 4.841 12.229 -2.319 1.00 96.75 80 VAL A O 1
ATOM 635 N N . VAL A 1 81 ? 3.953 14.286 -2.095 1.00 97.31 81 VAL A N 1
ATOM 636 C CA . VAL A 1 81 ? 2.715 13.857 -1.440 1.00 97.31 81 VAL A CA 1
ATOM 637 C C . VAL A 1 81 ? 1.557 14.074 -2.399 1.00 97.31 81 VAL A C 1
ATOM 639 O O . VAL A 1 81 ? 1.362 15.176 -2.909 1.00 97.31 81 VAL A O 1
ATOM 642 N N . HIS A 1 82 ? 0.788 13.018 -2.621 1.00 96.56 82 HIS A N 1
ATOM 643 C CA . HIS A 1 82 ? -0.458 13.041 -3.366 1.00 96.56 82 HIS A CA 1
ATOM 644 C C . HIS A 1 82 ? -1.596 12.845 -2.364 1.00 96.56 82 HIS A C 1
ATOM 646 O O . HIS A 1 82 ? -1.818 11.728 -1.899 1.00 96.56 82 HIS A O 1
ATOM 652 N N . GLU A 1 83 ? -2.267 13.933 -1.989 1.00 95.94 83 GLU A N 1
ATOM 653 C CA . GLU A 1 83 ? -3.397 13.896 -1.052 1.00 95.94 83 GLU A CA 1
ATOM 654 C C . GLU A 1 83 ? -4.662 13.340 -1.732 1.00 95.94 83 GLU A C 1
ATOM 656 O O . GLU A 1 83 ? -4.854 13.474 -2.947 1.00 95.94 83 GLU A O 1
ATOM 661 N N . GLY A 1 84 ? -5.548 12.760 -0.923 1.00 93.12 84 GLY A N 1
ATOM 662 C CA . GLY A 1 84 ? -6.841 12.234 -1.348 1.00 93.12 84 GLY A CA 1
ATOM 663 C C . GLY A 1 84 ? -6.793 10.801 -1.896 1.00 93.12 84 GLY A C 1
ATOM 664 O O . GLY A 1 84 ? -5.782 10.108 -1.744 1.00 93.12 84 GLY A O 1
ATOM 665 N N . PRO A 1 85 ? -7.892 10.342 -2.528 1.00 90.44 85 PRO A N 1
ATOM 666 C CA . PRO A 1 85 ? -7.998 8.994 -3.076 1.00 90.44 85 PRO A CA 1
ATOM 667 C C . PRO A 1 85 ? -6.968 8.770 -4.181 1.00 90.44 85 PRO A C 1
ATOM 669 O O . PRO A 1 85 ? -7.037 9.360 -5.261 1.00 90.44 85 PRO A O 1
ATOM 672 N N . GLN A 1 86 ? -5.987 7.920 -3.899 1.00 92.94 86 GLN A N 1
ATOM 673 C CA . GLN A 1 86 ? -4.894 7.599 -4.806 1.00 92.94 86 GLN A CA 1
ATOM 674 C C . GLN A 1 86 ? -4.605 6.106 -4.767 1.00 92.94 86 GLN A C 1
ATOM 676 O O . GLN A 1 86 ? -4.844 5.427 -3.771 1.00 92.94 86 GLN A O 1
ATOM 681 N N . VAL A 1 87 ? -4.033 5.606 -5.857 1.00 94.19 87 VAL A N 1
ATOM 682 C CA . VAL A 1 87 ? -3.523 4.239 -5.934 1.00 94.19 87 VAL A CA 1
ATOM 683 C C . VAL A 1 87 ? -2.018 4.281 -6.134 1.00 94.19 87 VAL A C 1
ATOM 685 O O . VAL A 1 87 ? -1.485 5.201 -6.756 1.00 94.19 87 VAL A O 1
ATOM 688 N N . ALA A 1 88 ? -1.336 3.268 -5.619 1.00 94.75 88 ALA A N 1
ATOM 689 C CA . ALA A 1 88 ? 0.099 3.120 -5.763 1.00 94.75 88 ALA A CA 1
ATOM 690 C C . ALA A 1 88 ? 0.425 1.722 -6.285 1.00 94.75 88 ALA A C 1
ATOM 692 O O . ALA A 1 88 ? 0.172 0.718 -5.621 1.00 94.75 88 ALA A O 1
ATOM 693 N N . ALA A 1 89 ? 1.032 1.670 -7.469 1.00 93.50 89 ALA A N 1
ATOM 694 C CA . ALA A 1 89 ? 1.730 0.485 -7.945 1.00 93.50 89 ALA A CA 1
ATOM 695 C C . ALA A 1 89 ? 3.234 0.629 -7.644 1.00 93.50 89 ALA A C 1
ATOM 697 O O . ALA A 1 89 ? 3.631 1.147 -6.607 1.00 93.50 89 ALA A O 1
ATOM 698 N N . ASN A 1 90 ? 4.110 0.161 -8.533 1.00 92.81 90 ASN A N 1
ATOM 699 C CA . ASN A 1 90 ? 5.557 0.142 -8.299 1.00 92.81 90 ASN A CA 1
ATOM 700 C C . ASN A 1 90 ? 6.304 1.089 -9.254 1.00 92.81 90 ASN A C 1
ATOM 702 O O . ASN A 1 90 ? 7.351 0.726 -9.807 1.00 92.81 90 ASN A O 1
ATOM 706 N N . HIS A 1 91 ? 5.743 2.269 -9.508 1.00 90.81 91 HIS A N 1
ATOM 707 C CA . HIS A 1 91 ? 6.342 3.351 -10.290 1.00 90.81 91 HIS A CA 1
ATOM 708 C C . HIS A 1 91 ? 5.994 4.709 -9.665 1.00 90.81 91 HIS A C 1
ATOM 710 O O . HIS A 1 91 ? 5.069 4.784 -8.865 1.00 90.81 91 HIS A O 1
ATOM 716 N N . TRP A 1 92 ? 6.764 5.745 -10.000 1.00 90.94 92 TRP A N 1
ATOM 717 C CA . TRP A 1 92 ? 6.506 7.112 -9.539 1.00 90.94 92 TRP A CA 1
ATOM 718 C C . TRP A 1 92 ? 5.511 7.805 -10.473 1.00 90.94 92 TRP A C 1
ATOM 720 O O . TRP A 1 92 ? 5.633 7.674 -11.692 1.00 90.94 92 TRP A O 1
ATOM 730 N N . LEU A 1 93 ? 4.590 8.565 -9.899 1.00 87.50 93 LEU A N 1
ATOM 731 C CA . LEU A 1 93 ? 3.664 9.485 -10.550 1.00 87.50 93 LEU A CA 1
ATOM 732 C C . LEU A 1 93 ? 4.169 10.931 -10.453 1.00 87.50 93 LEU A C 1
ATOM 734 O O . LEU A 1 93 ? 3.930 11.735 -11.353 1.00 87.50 93 LEU A O 1
ATOM 738 N N . GLY A 1 94 ? 4.863 11.270 -9.363 1.00 82.88 94 GLY A N 1
ATOM 739 C CA . GLY A 1 94 ? 5.400 12.599 -9.108 1.00 82.88 94 GLY A CA 1
ATOM 740 C C . GLY A 1 94 ? 6.675 12.920 -9.900 1.00 82.88 94 GLY A C 1
ATOM 741 O O . GLY A 1 94 ? 7.270 12.051 -10.544 1.00 82.88 94 GLY A O 1
ATOM 742 N N . PRO A 1 95 ? 7.173 14.170 -9.817 1.00 83.94 95 PRO A N 1
ATOM 743 C CA . PRO A 1 95 ? 8.366 14.637 -10.534 1.00 83.94 95 PRO A CA 1
ATOM 744 C C . PRO A 1 95 ? 9.692 14.083 -9.969 1.00 83.94 95 PRO A C 1
ATOM 746 O O . PRO A 1 95 ? 10.745 14.712 -10.091 1.00 83.94 95 PRO A O 1
ATOM 749 N N . LEU A 1 96 ? 9.675 12.908 -9.335 1.00 82.25 96 LEU A N 1
ATOM 750 C CA . LEU A 1 96 ? 10.877 12.266 -8.819 1.00 82.25 96 LEU A CA 1
ATOM 751 C C . LEU A 1 96 ? 11.825 11.851 -9.959 1.00 82.25 96 LEU A C 1
ATOM 753 O O . LEU A 1 96 ? 11.392 11.604 -11.089 1.00 82.25 96 LEU A O 1
ATOM 757 N N . PRO A 1 97 ? 13.142 11.726 -9.686 1.00 79.25 97 PRO A N 1
ATOM 758 C CA . PRO A 1 97 ? 14.107 11.319 -10.698 1.00 79.25 97 PRO A CA 1
ATOM 759 C C . PRO A 1 97 ? 13.680 10.039 -11.418 1.00 79.25 97 PRO A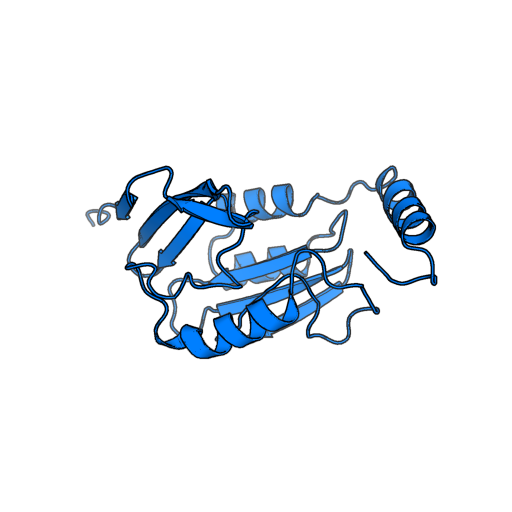 C 1
ATOM 761 O O . PRO A 1 97 ? 13.276 9.064 -10.774 1.00 79.25 97 PRO A O 1
ATOM 764 N N . ARG A 1 98 ? 13.838 10.029 -12.750 1.00 73.44 98 ARG A N 1
ATOM 765 C CA . ARG A 1 98 ? 13.447 8.906 -13.614 1.00 73.44 98 ARG A CA 1
ATOM 766 C C . ARG A 1 98 ? 13.901 7.574 -13.016 1.00 73.44 98 ARG A C 1
ATOM 768 O O . ARG A 1 98 ? 15.094 7.323 -12.815 1.00 73.44 98 ARG A O 1
ATOM 775 N N . ALA A 1 99 ? 12.943 6.691 -12.777 1.00 78.75 99 ALA A N 1
ATOM 776 C CA . ALA A 1 99 ? 13.185 5.331 -12.329 1.00 78.75 99 ALA A CA 1
ATOM 777 C C . ALA A 1 99 ? 12.440 4.353 -13.225 1.00 78.75 99 ALA A C 1
ATOM 779 O O . ALA A 1 99 ? 11.449 4.692 -13.862 1.00 78.75 99 ALA A O 1
ATOM 780 N N . ARG A 1 100 ? 12.941 3.122 -13.279 1.00 78.50 100 ARG A N 1
ATOM 781 C CA . ARG A 1 100 ? 12.238 2.044 -13.975 1.00 78.50 100 ARG A CA 1
ATOM 782 C C . ARG A 1 100 ? 11.110 1.518 -13.077 1.00 78.50 100 ARG A C 1
ATOM 784 O O . ARG A 1 100 ? 11.411 1.249 -11.903 1.00 78.50 100 ARG A O 1
ATOM 791 N N . PRO A 1 101 ? 9.888 1.318 -13.608 1.00 81.69 101 PRO A N 1
ATOM 792 C CA . PRO A 1 101 ? 8.848 0.559 -12.923 1.00 81.69 101 PRO A CA 1
ATOM 793 C C . PRO A 1 101 ? 9.378 -0.807 -12.473 1.00 81.69 101 PRO A C 1
ATOM 795 O O . PRO A 1 101 ? 10.236 -1.397 -13.139 1.00 81.69 101 PRO A O 1
ATOM 798 N N . ARG A 1 102 ? 8.903 -1.301 -11.326 1.00 80.50 102 ARG A N 1
ATOM 799 C CA . ARG A 1 102 ? 9.243 -2.645 -10.826 1.00 80.50 102 ARG A CA 1
ATOM 800 C C . ARG A 1 102 ? 8.049 -3.600 -10.917 1.00 80.50 102 ARG A C 1
ATOM 802 O O . ARG A 1 102 ? 6.902 -3.168 -10.895 1.00 80.50 102 ARG A O 1
ATOM 809 N N . GLY A 1 103 ? 8.344 -4.898 -10.936 1.00 81.12 103 GLY A N 1
ATOM 810 C CA . GLY A 1 103 ? 7.337 -5.957 -11.026 1.00 81.12 103 GLY A CA 1
ATOM 811 C C . GLY A 1 103 ? 6.772 -6.128 -12.435 1.00 81.12 103 GLY A C 1
ATOM 812 O O . GLY A 1 103 ? 7.201 -5.456 -13.376 1.00 81.12 103 GLY A O 1
ATOM 813 N N . VAL A 1 104 ? 5.820 -7.049 -12.560 1.00 81.06 104 VAL A N 1
ATOM 814 C CA . VAL A 1 104 ? 5.073 -7.289 -13.798 1.00 81.06 104 VAL A CA 1
ATOM 815 C C . VAL A 1 104 ? 4.007 -6.198 -13.947 1.00 81.06 104 VAL A C 1
ATOM 817 O O . VAL A 1 104 ? 3.322 -5.863 -12.978 1.00 81.06 104 VAL A O 1
ATOM 820 N N . ASP A 1 105 ? 3.949 -5.597 -15.138 1.00 88.88 105 ASP A N 1
ATOM 821 C CA . ASP A 1 105 ? 2.939 -4.623 -15.582 1.00 88.88 105 ASP A CA 1
ATOM 822 C C . ASP A 1 105 ? 2.477 -3.604 -14.517 1.00 88.88 105 ASP A C 1
ATOM 824 O O . ASP A 1 105 ? 1.310 -3.510 -14.146 1.00 88.88 105 ASP A O 1
ATOM 828 N N . SER A 1 106 ? 3.425 -2.837 -13.971 1.00 91.06 106 SER A N 1
ATOM 829 C CA . SER A 1 106 ? 3.145 -1.835 -12.930 1.00 91.06 106 SER A CA 1
ATOM 830 C C . SER A 1 106 ? 2.112 -0.785 -13.361 1.00 91.06 106 SER A C 1
ATOM 832 O O . SER A 1 106 ? 1.302 -0.354 -12.546 1.00 91.06 106 SER A O 1
ATOM 834 N N . GLU A 1 107 ? 2.133 -0.380 -14.630 1.00 92.81 107 GLU A N 1
ATOM 835 C CA . GLU A 1 107 ? 1.211 0.621 -15.178 1.00 92.81 107 GLU A CA 1
ATOM 836 C C . GLU A 1 107 ? -0.179 0.028 -15.443 1.00 92.81 107 GLU A C 1
ATOM 838 O O . GLU A 1 107 ? -1.180 0.669 -15.144 1.00 92.81 107 GLU A O 1
ATOM 843 N N . GLY A 1 108 ? -0.280 -1.206 -15.949 1.00 94.19 108 GLY A N 1
ATOM 844 C CA . GLY A 1 108 ? -1.573 -1.882 -16.085 1.00 94.19 108 GLY A CA 1
ATOM 845 C C . GLY A 1 108 ? -2.241 -2.158 -14.744 1.00 94.19 108 GLY A C 1
ATOM 846 O O . GLY A 1 108 ? -3.450 -1.963 -14.618 1.00 94.19 108 GLY A O 1
ATOM 847 N N . ARG A 1 109 ? -1.459 -2.513 -13.715 1.00 94.50 109 ARG A N 1
ATOM 848 C CA . ARG A 1 109 ? -1.964 -2.627 -12.338 1.00 94.50 109 ARG A CA 1
ATOM 849 C C . ARG A 1 109 ? -2.515 -1.305 -11.826 1.00 94.50 109 ARG A C 1
ATOM 851 O O . ARG A 1 109 ? -3.605 -1.292 -11.274 1.00 94.50 109 ARG A O 1
ATOM 858 N N . GLU A 1 110 ? -1.794 -0.206 -12.031 1.00 95.31 110 GLU A N 1
ATOM 859 C CA . GLU A 1 110 ? -2.252 1.124 -11.621 1.00 95.31 110 GLU A CA 1
ATOM 860 C C . GLU A 1 110 ? -3.549 1.534 -12.327 1.00 95.31 110 GLU A C 1
ATOM 862 O O . GLU A 1 110 ? -4.494 1.940 -11.652 1.00 95.31 110 GLU A O 1
ATOM 867 N N . ARG A 1 111 ? -3.654 1.327 -13.646 1.00 95.25 111 ARG A N 1
ATOM 868 C CA . ARG A 1 111 ? -4.896 1.585 -14.393 1.00 95.25 111 ARG A CA 1
ATOM 869 C C . ARG A 1 111 ? -6.087 0.800 -13.845 1.00 95.25 111 ARG A C 1
ATOM 871 O O . ARG A 1 111 ? -7.145 1.389 -13.638 1.00 95.25 111 ARG A O 1
ATOM 878 N N . LEU A 1 112 ? -5.919 -0.501 -13.593 1.00 94.69 112 LEU A N 1
ATOM 879 C CA . LEU A 1 112 ? -6.991 -1.327 -13.033 1.00 94.69 112 LEU A CA 1
ATOM 880 C C . LEU A 1 112 ? -7.354 -0.884 -11.612 1.00 94.69 112 LEU A C 1
ATOM 882 O O . LEU A 1 112 ? -8.530 -0.707 -11.316 1.00 94.69 112 LEU A O 1
ATOM 886 N N . MET A 1 113 ? -6.358 -0.645 -10.753 1.00 94.88 113 MET A N 1
ATOM 887 C CA . MET A 1 113 ? -6.595 -0.157 -9.392 1.00 94.88 113 MET A CA 1
ATOM 888 C C . MET A 1 113 ? -7.389 1.150 -9.402 1.00 94.88 113 MET A C 1
ATOM 890 O O . MET A 1 113 ? -8.303 1.290 -8.601 1.00 94.88 113 MET A O 1
ATOM 894 N N . ARG A 1 114 ? -7.092 2.095 -10.308 1.00 94.50 114 ARG A N 1
ATOM 895 C CA . ARG A 1 114 ? -7.879 3.336 -10.431 1.00 94.50 114 ARG A CA 1
ATOM 896 C C . ARG A 1 114 ? -9.316 3.081 -10.863 1.00 94.50 114 ARG A C 1
ATOM 898 O O . ARG A 1 114 ? -10.212 3.728 -10.335 1.00 94.50 114 ARG A O 1
ATOM 905 N N . ALA A 1 115 ? -9.522 2.179 -11.820 1.00 92.75 115 ALA A N 1
ATOM 906 C CA . ALA A 1 115 ? -10.852 1.857 -12.328 1.00 92.75 115 ALA A CA 1
ATOM 907 C C . ALA A 1 115 ? -11.734 1.187 -11.261 1.00 92.75 115 ALA A C 1
ATOM 909 O O . ALA A 1 115 ? -12.931 1.444 -11.212 1.00 92.75 115 ALA A O 1
ATOM 910 N N . GLU A 1 116 ? -11.139 0.365 -10.396 1.00 92.00 116 GLU A N 1
ATOM 911 C CA . GLU A 1 116 ? -11.852 -0.409 -9.372 1.00 92.00 116 GLU A CA 1
ATOM 912 C C . GLU A 1 116 ? -11.858 0.278 -7.992 1.00 92.00 116 GLU A C 1
ATOM 914 O O . GLU A 1 116 ? -12.528 -0.197 -7.083 1.00 92.00 116 GLU A O 1
ATOM 919 N N . ALA A 1 117 ? -11.133 1.390 -7.802 1.00 87.75 117 ALA A N 1
ATOM 920 C CA . ALA A 1 117 ? -10.905 1.999 -6.484 1.00 87.75 117 ALA A CA 1
ATOM 921 C C . ALA A 1 117 ? -12.192 2.349 -5.723 1.00 87.75 117 ALA A C 1
ATOM 923 O O . ALA A 1 117 ? -12.233 2.197 -4.506 1.00 87.75 117 ALA A O 1
ATOM 924 N N . ALA A 1 118 ? -13.225 2.820 -6.427 1.00 85.50 118 ALA A N 1
ATOM 925 C CA . ALA A 1 118 ? -14.503 3.191 -5.817 1.00 85.50 118 ALA A CA 1
ATOM 926 C C . ALA A 1 118 ? -15.298 1.976 -5.306 1.00 85.50 118 ALA A C 1
ATOM 928 O O . ALA A 1 118 ? -16.033 2.094 -4.333 1.00 85.50 118 ALA A O 1
ATOM 929 N N . GLU A 1 119 ? -15.109 0.819 -5.940 1.00 86.81 119 GLU A N 1
ATOM 930 C CA . GLU A 1 119 ? -15.812 -0.432 -5.638 1.00 86.81 119 GLU A CA 1
ATOM 931 C C . GLU A 1 119 ? -14.953 -1.385 -4.786 1.00 86.81 119 GLU A C 1
ATOM 933 O O . GLU A 1 119 ? -15.376 -2.489 -4.445 1.00 86.81 119 GLU A O 1
ATOM 938 N N . ALA A 1 120 ? -13.720 -0.991 -4.446 1.00 90.62 120 ALA A N 1
ATOM 939 C CA . ALA A 1 120 ? -12.799 -1.828 -3.697 1.00 90.62 120 ALA A CA 1
ATOM 940 C C . ALA A 1 120 ? -13.308 -2.050 -2.265 1.00 90.62 120 ALA A C 1
ATOM 942 O O . ALA A 1 120 ? -13.261 -1.157 -1.418 1.00 90.62 120 ALA A O 1
ATOM 943 N N . GLY A 1 121 ? -13.772 -3.270 -1.993 1.00 92.62 121 GLY A N 1
ATOM 944 C CA . GLY A 1 121 ? -14.353 -3.652 -0.715 1.00 92.62 121 GLY A CA 1
ATOM 945 C C . GLY A 1 121 ? -13.666 -4.822 -0.015 1.00 92.62 121 GLY A C 1
ATOM 946 O O . GLY A 1 121 ? -12.680 -5.411 -0.477 1.00 92.62 121 GLY A O 1
ATOM 947 N N . ALA A 1 122 ? -14.251 -5.164 1.132 1.00 94.00 122 ALA A N 1
ATOM 948 C CA . ALA A 1 122 ? -13.873 -6.288 1.981 1.00 94.00 122 ALA A CA 1
ATOM 949 C C . ALA A 1 122 ? -14.118 -7.666 1.335 1.00 94.00 122 ALA A C 1
ATOM 951 O O . ALA A 1 122 ? -13.585 -8.663 1.809 1.00 94.00 122 ALA A O 1
ATOM 952 N N . ASP A 1 123 ? -14.904 -7.735 0.260 1.00 94.12 123 ASP A N 1
ATOM 953 C CA . ASP A 1 123 ? -15.131 -8.954 -0.524 1.00 94.12 123 ASP A CA 1
ATOM 954 C C . ASP A 1 123 ? -13.944 -9.322 -1.433 1.00 94.12 123 ASP A C 1
ATOM 956 O O . ASP A 1 123 ? -13.932 -10.397 -2.030 1.00 94.12 123 ASP A O 1
ATOM 960 N N . LEU A 1 124 ? -12.943 -8.436 -1.525 1.00 94.56 124 LEU A N 1
ATOM 961 C CA . LEU A 1 124 ? -11.760 -8.568 -2.373 1.00 94.56 124 LEU A CA 1
ATOM 962 C C . LEU A 1 124 ? -12.089 -8.746 -3.867 1.00 94.56 124 LEU A C 1
ATOM 964 O O . LEU A 1 124 ? -11.223 -9.167 -4.635 1.00 94.56 124 LEU A O 1
ATOM 968 N N . ALA A 1 125 ? -13.296 -8.379 -4.315 1.00 93.31 125 ALA A N 1
ATOM 969 C CA . ALA A 1 125 ? -13.724 -8.564 -5.704 1.00 93.31 125 ALA A CA 1
ATOM 970 C C . ALA A 1 125 ? -12.873 -7.757 -6.702 1.00 93.31 125 ALA A C 1
ATOM 972 O O . ALA A 1 125 ? -12.732 -8.143 -7.861 1.00 93.31 125 ALA A O 1
ATOM 973 N N . TRP A 1 126 ? -12.254 -6.669 -6.239 1.00 93.25 126 TRP A N 1
ATOM 974 C CA . TRP A 1 126 ? -11.316 -5.828 -6.988 1.00 93.25 126 TRP A CA 1
ATOM 975 C C . TRP A 1 126 ? -9.989 -6.532 -7.336 1.00 93.25 126 TRP A C 1
ATOM 977 O O . TRP A 1 126 ? -9.243 -6.061 -8.200 1.00 93.25 126 TRP A O 1
ATOM 987 N N . LEU A 1 127 ? -9.664 -7.658 -6.690 1.00 93.94 127 LEU A N 1
ATOM 988 C CA . LEU A 1 127 ? -8.412 -8.393 -6.877 1.00 93.94 127 LEU A CA 1
ATOM 989 C C . LEU A 1 127 ? -8.433 -9.230 -8.168 1.00 93.94 127 LEU A C 1
ATOM 991 O O . LEU A 1 127 ? -8.546 -10.454 -8.152 1.00 93.94 127 LEU A O 1
ATOM 995 N N . LYS A 1 128 ? -8.301 -8.556 -9.312 1.00 92.50 128 LYS A N 1
ATOM 996 C CA . LYS A 1 128 ? -8.315 -9.160 -10.656 1.00 92.50 128 LYS A CA 1
ATOM 997 C C . LYS A 1 128 ? -6.941 -9.025 -11.334 1.00 92.50 128 LYS A C 1
ATOM 999 O O . LYS A 1 128 ? -6.161 -8.141 -10.966 1.00 92.50 128 LYS A O 1
ATOM 1004 N N . PRO A 1 129 ? -6.596 -9.856 -12.333 1.00 92.62 129 PRO A N 1
ATOM 1005 C CA . PRO A 1 129 ? -5.404 -9.623 -13.149 1.00 92.62 129 PRO A CA 1
ATOM 1006 C C . PRO A 1 129 ? -5.433 -8.236 -13.824 1.00 92.62 129 PRO A C 1
ATOM 1008 O O . PRO A 1 129 ? -6.496 -7.830 -14.290 1.00 92.62 129 PRO A O 1
ATOM 1011 N N . PRO A 1 130 ? -4.302 -7.503 -13.909 1.00 92.88 130 PRO A N 1
ATOM 1012 C CA . PRO A 1 130 ? -2.946 -7.921 -13.530 1.00 92.88 130 PRO A CA 1
ATOM 1013 C C . PRO A 1 130 ? -2.572 -7.644 -12.058 1.00 92.88 130 PRO A C 1
ATOM 1015 O O . PRO A 1 130 ? -1.434 -7.901 -11.655 1.00 92.88 130 PRO A O 1
ATOM 1018 N N . VAL A 1 131 ? -3.481 -7.088 -11.244 1.00 93.81 131 VAL A N 1
ATOM 1019 C CA . VAL A 1 131 ? -3.229 -6.828 -9.811 1.00 93.81 131 VAL A CA 1
ATOM 1020 C C . VAL A 1 131 ? -3.030 -8.146 -9.065 1.00 93.81 131 VAL A C 1
ATOM 1022 O O . VAL A 1 131 ? -2.061 -8.282 -8.317 1.00 93.81 131 VAL A O 1
ATOM 1025 N N . LEU A 1 132 ? -3.874 -9.138 -9.352 1.00 93.81 132 LEU A N 1
ATOM 1026 C CA . LEU A 1 132 ? -3.626 -10.539 -9.024 1.00 93.81 132 LEU A CA 1
ATOM 1027 C C . LEU A 1 132 ? -2.678 -11.161 -10.061 1.00 93.81 132 LEU A C 1
ATOM 1029 O O . LEU A 1 132 ? -3.009 -11.227 -11.243 1.00 93.81 132 LEU A O 1
ATOM 1033 N N . ASN A 1 133 ? -1.501 -11.610 -9.630 1.00 92.81 133 ASN A N 1
ATOM 1034 C CA . ASN A 1 133 ? -0.501 -12.265 -10.482 1.00 92.81 133 ASN A CA 1
ATOM 1035 C C . ASN A 1 133 ? 0.307 -13.295 -9.674 1.00 92.81 133 ASN A C 1
ATOM 1037 O O . ASN A 1 133 ? 0.183 -13.343 -8.455 1.00 92.81 133 ASN A O 1
ATOM 1041 N N . GLU A 1 134 ? 1.172 -14.076 -10.330 1.00 94.62 134 GLU A N 1
ATOM 1042 C CA . GLU A 1 134 ? 1.997 -15.134 -9.706 1.00 94.62 134 GLU A CA 1
ATOM 1043 C C . GLU A 1 134 ? 2.831 -14.708 -8.483 1.00 94.62 134 GLU A C 1
ATOM 1045 O O . GLU A 1 134 ? 3.231 -15.548 -7.677 1.00 94.62 134 GLU A O 1
ATOM 1050 N N . THR A 1 135 ? 3.115 -13.410 -8.328 1.00 94.12 135 THR A N 1
ATOM 1051 C CA . THR A 1 135 ? 3.894 -12.888 -7.195 1.00 94.12 135 THR A CA 1
ATOM 1052 C C . THR A 1 135 ? 3.031 -12.425 -6.022 1.00 94.12 135 THR A C 1
ATOM 1054 O O . THR A 1 135 ? 3.572 -12.069 -4.972 1.00 94.12 135 THR A O 1
ATOM 1057 N N . THR A 1 136 ? 1.704 -12.442 -6.163 1.00 95.06 136 THR A N 1
ATOM 1058 C CA . THR A 1 136 ? 0.768 -12.094 -5.093 1.00 95.06 136 THR A CA 1
ATOM 1059 C C . THR A 1 136 ? 0.817 -13.154 -3.996 1.00 95.06 136 THR A C 1
ATOM 1061 O O . THR A 1 136 ? 0.583 -14.332 -4.245 1.00 95.06 136 THR A O 1
ATOM 1064 N N . ARG A 1 137 ? 1.119 -12.722 -2.766 1.00 97.31 137 ARG A N 1
ATOM 1065 C CA . ARG A 1 137 ? 1.170 -13.589 -1.572 1.00 97.31 137 ARG A CA 1
ATOM 1066 C C . ARG A 1 137 ? 0.103 -13.277 -0.541 1.00 97.31 137 ARG A C 1
ATOM 1068 O O . ARG A 1 137 ? -0.324 -14.163 0.186 1.00 97.31 137 ARG A O 1
ATOM 1075 N N . LEU A 1 138 ? -0.315 -12.020 -0.476 1.00 97.69 138 LEU A N 1
ATOM 1076 C CA . LEU A 1 138 ? -1.274 -11.529 0.497 1.00 97.69 138 LEU A CA 1
ATOM 1077 C C . LEU A 1 138 ? -2.101 -10.423 -0.151 1.00 97.69 138 LEU A C 1
ATOM 1079 O O . LEU A 1 138 ? -1.534 -9.505 -0.747 1.00 97.69 138 LEU A O 1
ATOM 1083 N N . ALA A 1 139 ? -3.415 -10.506 0.006 1.00 97.25 139 ALA A N 1
ATOM 1084 C CA . ALA A 1 139 ? -4.325 -9.390 -0.192 1.00 97.25 139 ALA A CA 1
ATOM 1085 C C . ALA A 1 139 ? -4.821 -8.910 1.172 1.00 97.25 139 ALA A C 1
ATOM 1087 O O . ALA A 1 139 ? -5.086 -9.726 2.056 1.00 97.25 139 ALA A O 1
ATOM 1088 N N . LEU A 1 140 ? -4.916 -7.593 1.331 1.00 96.75 140 LEU A N 1
ATOM 1089 C CA . LEU A 1 140 ? -5.355 -6.935 2.553 1.00 96.75 140 LEU A CA 1
ATOM 1090 C C . LEU A 1 140 ? -6.336 -5.825 2.184 1.00 96.75 140 LEU A C 1
ATOM 1092 O O . LEU A 1 140 ? -6.013 -4.963 1.368 1.00 96.75 140 LEU A O 1
ATOM 1096 N N . TYR A 1 141 ? -7.491 -5.829 2.831 1.00 96.19 141 TYR A N 1
ATOM 1097 C CA . TYR A 1 141 ? -8.394 -4.693 2.924 1.00 96.19 141 TYR A CA 1
ATOM 1098 C C . TYR A 1 141 ? -8.413 -4.237 4.383 1.00 96.19 141 TYR A C 1
ATOM 1100 O O . TYR A 1 141 ? -8.558 -5.060 5.285 1.00 96.19 141 TYR A O 1
ATOM 1108 N N . ALA A 1 142 ? -8.236 -2.944 4.631 1.00 94.75 142 ALA A N 1
ATOM 1109 C CA . ALA A 1 142 ? -8.233 -2.387 5.978 1.00 94.75 142 ALA A CA 1
ATOM 1110 C C . ALA A 1 142 ? -9.021 -1.077 5.998 1.00 94.75 142 ALA A C 1
ATOM 1112 O O . ALA A 1 142 ? -8.784 -0.198 5.172 1.00 94.75 142 ALA A O 1
ATOM 1113 N N . GLU A 1 143 ? -9.924 -0.947 6.966 1.00 93.75 143 GLU A N 1
ATOM 1114 C CA . GLU A 1 143 ? -10.775 0.222 7.166 1.00 93.75 143 GLU A CA 1
ATOM 1115 C C . GLU A 1 143 ? -10.525 0.792 8.574 1.00 93.75 143 GLU A C 1
ATOM 1117 O O . GLU A 1 143 ? -11.097 0.312 9.557 1.00 93.75 143 GLU A O 1
ATOM 1122 N N . PRO A 1 144 ? -9.658 1.816 8.713 1.00 93.06 144 PRO A N 1
ATOM 1123 C CA . PRO A 1 144 ? -9.265 2.330 10.025 1.00 93.06 144 PRO A CA 1
ATOM 1124 C C . PRO A 1 144 ? -10.425 2.884 10.857 1.00 93.06 144 PRO A C 1
ATOM 1126 O O . PRO A 1 144 ? -10.387 2.793 12.079 1.00 93.06 144 PRO A O 1
ATOM 1129 N N . ALA A 1 145 ? -11.449 3.452 10.212 1.00 92.50 145 ALA A N 1
ATOM 1130 C CA . ALA A 1 145 ? -12.584 4.069 10.898 1.00 92.50 145 ALA A CA 1
ATOM 1131 C C . ALA A 1 145 ? -13.435 3.053 11.678 1.00 92.50 145 ALA A C 1
ATOM 1133 O O . ALA A 1 145 ? -13.898 3.354 12.776 1.00 92.50 145 ALA A O 1
ATOM 1134 N N . SER A 1 146 ? -13.626 1.850 11.129 1.00 92.56 146 SER A N 1
ATOM 1135 C CA . SER A 1 146 ? -14.364 0.763 11.786 1.00 92.56 146 SER A CA 1
ATOM 1136 C C . SER A 1 146 ? -13.454 -0.198 12.556 1.00 92.56 146 SER A C 1
ATOM 1138 O O . SER A 1 146 ? -13.939 -0.990 13.361 1.00 92.56 146 SER A O 1
ATOM 1140 N N . GLY A 1 147 ? -12.141 -0.152 12.305 1.00 93.12 147 GLY A N 1
ATOM 1141 C CA . GLY A 1 147 ? -11.188 -1.132 12.818 1.00 93.12 147 GLY A CA 1
ATOM 1142 C C . GLY A 1 147 ? -11.311 -2.502 12.144 1.00 93.12 147 GLY A C 1
ATOM 1143 O O . GLY A 1 147 ? -10.861 -3.496 12.718 1.00 93.12 147 GLY A O 1
ATOM 1144 N N . ARG A 1 148 ? -11.937 -2.571 10.960 1.00 95.00 148 ARG A N 1
ATOM 1145 C CA . ARG A 1 148 ? -12.102 -3.800 10.177 1.00 95.00 148 ARG A CA 1
ATOM 1146 C C . ARG A 1 148 ? -10.864 -4.085 9.336 1.00 95.00 148 ARG A C 1
ATOM 1148 O O . ARG A 1 148 ? -10.286 -3.192 8.715 1.00 95.00 148 ARG A O 1
ATOM 1155 N N . LEU A 1 149 ? -10.491 -5.354 9.272 1.00 96.06 149 LEU A N 1
ATOM 1156 C CA . LEU A 1 149 ? -9.393 -5.861 8.468 1.00 96.06 149 LEU A CA 1
ATOM 1157 C C . LEU A 1 149 ? -9.797 -7.196 7.843 1.00 96.06 149 LEU A C 1
ATOM 1159 O O . LEU A 1 149 ? -10.229 -8.106 8.542 1.00 96.06 149 LEU A O 1
ATOM 1163 N N . VAL A 1 150 ? -9.617 -7.333 6.533 1.00 97.75 150 VAL A N 1
ATOM 1164 C CA . VAL A 1 150 ? -9.817 -8.585 5.796 1.00 97.75 150 VAL A CA 1
ATOM 1165 C C . VAL A 1 150 ? -8.530 -8.966 5.086 1.00 97.75 150 VAL A C 1
ATOM 1167 O O . VAL A 1 150 ? -7.915 -8.132 4.423 1.00 97.75 150 VAL A O 1
ATOM 1170 N N . ALA A 1 151 ? -8.117 -10.224 5.211 1.00 98.06 151 ALA A N 1
ATOM 1171 C CA . ALA A 1 151 ? -6.901 -10.728 4.595 1.00 98.06 151 ALA A CA 1
ATOM 1172 C C . ALA A 1 151 ? -7.089 -12.116 3.977 1.00 98.06 151 ALA A C 1
ATOM 1174 O O . ALA A 1 151 ? -7.823 -12.955 4.498 1.00 98.06 151 ALA A O 1
ATOM 1175 N N . GLN A 1 152 ? -6.365 -12.372 2.888 1.00 98.38 152 GLN A N 1
ATOM 1176 C CA . GLN A 1 152 ? -6.293 -13.687 2.254 1.00 98.38 152 GLN A CA 1
ATOM 1177 C C . GLN A 1 152 ? -4.891 -13.947 1.696 1.00 98.38 152 GLN A C 1
ATOM 1179 O O . GLN A 1 152 ? -4.302 -13.085 1.040 1.00 98.38 152 GLN A O 1
ATOM 1184 N N . GLY A 1 153 ? -4.358 -15.139 1.966 1.00 98.25 153 GLY A N 1
ATOM 1185 C CA . GLY A 1 153 ? -3.082 -15.614 1.440 1.00 98.25 153 GLY A CA 1
ATOM 1186 C C . GLY A 1 153 ? -3.227 -16.289 0.077 1.00 98.25 153 GLY A C 1
ATOM 1187 O O . GLY A 1 153 ? -4.225 -16.962 -0.192 1.00 98.25 153 GLY A O 1
ATOM 1188 N N . PHE A 1 154 ? -2.205 -16.139 -0.764 1.00 97.88 154 PHE A N 1
ATOM 1189 C CA . PHE A 1 154 ? -2.150 -16.671 -2.124 1.00 97.88 154 PHE A CA 1
ATOM 1190 C C . PHE A 1 154 ? -0.815 -17.366 -2.406 1.00 97.88 154 PHE A C 1
ATOM 1192 O O . PHE A 1 154 ? 0.246 -16.928 -1.954 1.00 97.88 154 PHE A O 1
ATOM 1199 N N . GLU A 1 155 ? -0.866 -18.425 -3.208 1.00 97.75 155 GLU A N 1
ATOM 1200 C CA . GLU A 1 155 ? 0.311 -19.118 -3.727 1.00 97.75 155 GLU A CA 1
ATOM 1201 C C . GLU A 1 155 ? 0.348 -19.077 -5.256 1.00 97.75 155 GLU A C 1
ATOM 1203 O O . GLU A 1 155 ? -0.690 -18.987 -5.912 1.00 97.75 155 GLU A O 1
ATOM 1208 N N . ALA A 1 156 ? 1.549 -19.140 -5.831 1.00 95.69 156 ALA A N 1
ATOM 1209 C CA . ALA A 1 156 ? 1.724 -19.157 -7.278 1.00 95.69 156 ALA A CA 1
ATOM 1210 C C . ALA A 1 156 ? 1.037 -20.391 -7.886 1.00 95.69 156 ALA A C 1
ATOM 1212 O O . ALA A 1 156 ? 1.231 -21.520 -7.428 1.00 95.69 156 ALA A O 1
ATOM 1213 N N . ALA A 1 157 ? 0.252 -20.169 -8.934 1.00 90.44 157 ALA A N 1
ATOM 1214 C CA . ALA A 1 157 ? -0.416 -21.211 -9.693 1.00 90.44 157 ALA A CA 1
ATOM 1215 C C . ALA A 1 157 ? 0.401 -21.588 -10.939 1.00 90.44 157 ALA A C 1
ATOM 1217 O O . ALA A 1 157 ? 1.290 -20.865 -11.388 1.00 90.44 157 ALA A O 1
ATOM 1218 N N . LYS A 1 158 ? 0.101 -22.757 -11.514 1.00 84.94 158 LYS A N 1
ATOM 1219 C CA . LYS A 1 158 ? 0.846 -23.304 -12.663 1.00 84.94 158 LYS A CA 1
ATOM 1220 C C . LYS A 1 158 ? 0.656 -22.517 -13.963 1.00 84.94 158 LYS A C 1
ATOM 1222 O O . LYS A 1 158 ? 1.444 -22.691 -14.884 1.00 84.94 158 LYS A O 1
ATOM 1227 N N . ASP A 1 159 ? -0.380 -21.696 -14.053 1.00 83.69 159 ASP A N 1
ATOM 1228 C CA . ASP A 1 159 ? -0.750 -20.915 -15.236 1.00 83.69 159 ASP A CA 1
ATOM 1229 C C . ASP A 1 159 ? -0.164 -19.489 -15.236 1.00 83.69 159 ASP A C 1
ATOM 1231 O O . ASP A 1 159 ? -0.555 -18.663 -16.058 1.00 83.69 159 ASP A O 1
ATOM 1235 N N . GLY A 1 160 ? 0.769 -19.183 -14.325 1.00 77.38 160 GLY A N 1
ATOM 1236 C CA . GLY A 1 160 ? 1.325 -17.833 -14.169 1.00 77.38 160 GLY A CA 1
ATOM 1237 C C . GLY A 1 160 ? 0.400 -16.866 -13.418 1.00 77.38 160 GLY A C 1
ATOM 1238 O O . GLY A 1 160 ? 0.653 -15.658 -13.394 1.00 77.38 160 GLY A O 1
ATOM 1239 N N . SER A 1 161 ? -0.668 -17.374 -12.794 1.00 85.88 161 SER A N 1
ATOM 1240 C CA . SER A 1 161 ? -1.516 -16.628 -11.862 1.00 85.88 161 SER A CA 1
ATOM 1241 C C . SER A 1 161 ? -1.189 -16.967 -10.400 1.00 85.88 161 SER A C 1
ATOM 1243 O O . SER A 1 161 ? -0.183 -17.615 -10.100 1.00 85.88 161 SER A O 1
ATOM 1245 N N . ALA A 1 162 ? -2.028 -16.510 -9.471 1.00 94.12 162 ALA A N 1
ATOM 1246 C CA . ALA A 1 162 ? -1.983 -16.908 -8.071 1.00 94.12 162 ALA A CA 1
ATOM 1247 C C . ALA A 1 162 ? -3.345 -17.459 -7.642 1.00 94.12 162 ALA A C 1
ATOM 1249 O O . ALA A 1 162 ? -4.387 -16.917 -8.010 1.00 94.12 162 ALA A O 1
ATOM 1250 N N . ALA A 1 163 ? -3.326 -18.523 -6.843 1.00 95.44 163 ALA A N 1
ATOM 1251 C CA . ALA A 1 163 ? -4.511 -19.182 -6.316 1.00 95.44 163 ALA A CA 1
ATOM 1252 C C . ALA A 1 163 ? -4.635 -18.937 -4.803 1.00 95.44 163 ALA A C 1
ATOM 1254 O O . ALA A 1 163 ? -3.609 -18.865 -4.116 1.00 95.44 163 ALA A O 1
ATOM 1255 N N . PRO A 1 164 ? -5.862 -18.832 -4.259 1.00 96.81 164 PRO A N 1
ATOM 1256 C CA . PRO A 1 164 ? -6.075 -18.777 -2.820 1.00 96.81 164 PRO A CA 1
ATOM 1257 C C . PRO A 1 164 ? -5.403 -19.945 -2.093 1.00 96.81 164 PRO A C 1
ATOM 1259 O O . PRO A 1 164 ? -5.660 -21.108 -2.399 1.00 96.81 164 PRO A O 1
ATOM 1262 N N . ALA A 1 165 ? -4.562 -19.626 -1.114 1.00 97.50 165 ALA A N 1
ATOM 1263 C CA . ALA A 1 165 ? -3.896 -20.599 -0.249 1.00 97.50 165 ALA A CA 1
ATOM 1264 C C . ALA A 1 165 ? -4.523 -20.656 1.150 1.00 97.50 165 ALA A C 1
ATOM 1266 O O . ALA A 1 165 ? -4.351 -21.635 1.874 1.00 97.50 165 ALA A O 1
ATOM 1267 N N . THR A 1 166 ? -5.270 -19.617 1.531 1.00 98.00 166 THR A N 1
ATOM 1268 C CA . THR A 1 166 ? -6.037 -19.570 2.777 1.00 98.00 166 THR A CA 1
ATOM 1269 C C . THR A 1 166 ? -7.491 -19.205 2.501 1.00 98.00 166 THR A C 1
ATOM 1271 O O . THR A 1 166 ? -7.828 -18.613 1.469 1.00 98.00 166 THR A O 1
ATOM 1274 N N . ALA A 1 167 ? -8.357 -19.504 3.469 1.00 97.00 167 ALA A N 1
ATOM 1275 C CA . ALA A 1 167 ? -9.660 -18.858 3.547 1.00 97.00 167 ALA A CA 1
ATOM 1276 C C . ALA A 1 167 ? -9.494 -17.340 3.743 1.00 97.00 167 ALA A C 1
ATOM 1278 O O . ALA A 1 167 ? -8.433 -16.866 4.167 1.00 97.00 167 ALA A O 1
ATOM 1279 N N . VAL A 1 168 ? -10.551 -16.594 3.425 1.00 97.69 168 VAL A N 1
ATOM 1280 C CA . VAL A 1 168 ? -10.653 -15.178 3.782 1.00 97.69 168 VAL A CA 1
ATOM 1281 C C . VAL A 1 168 ? -10.794 -15.081 5.300 1.00 97.69 168 VAL A C 1
ATOM 1283 O O . VAL A 1 168 ? -11.680 -15.707 5.883 1.00 97.69 168 VAL A O 1
ATOM 1286 N N . THR A 1 169 ? -9.915 -14.307 5.929 1.00 97.44 169 THR A N 1
ATOM 1287 C CA . THR A 1 169 ? -9.929 -14.046 7.370 1.00 97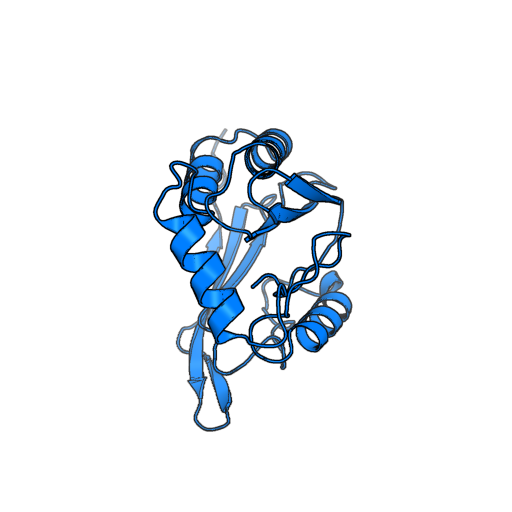.44 169 THR A CA 1
ATOM 1288 C C . THR A 1 169 ? -10.354 -12.610 7.607 1.00 97.44 169 THR A C 1
ATOM 1290 O O . THR A 1 169 ? -9.734 -11.688 7.080 1.00 97.44 169 THR A O 1
ATOM 1293 N N . GLU A 1 170 ? -11.371 -12.423 8.440 1.00 96.75 170 GLU A N 1
ATOM 1294 C CA . GLU A 1 170 ? -11.830 -11.111 8.881 1.00 96.75 170 GLU A CA 1
ATOM 1295 C C . GLU A 1 170 ? -11.510 -10.909 10.365 1.00 96.75 170 GLU A C 1
ATOM 1297 O O . GLU A 1 170 ? -11.765 -11.779 11.198 1.00 96.75 170 GLU A O 1
ATOM 1302 N N . LEU A 1 171 ? -10.937 -9.751 10.679 1.00 94.06 171 LEU A N 1
ATOM 1303 C CA . LEU A 1 171 ? -10.670 -9.268 12.023 1.00 94.06 171 LEU A CA 1
ATOM 1304 C C . LEU A 1 171 ? -11.380 -7.928 12.198 1.00 94.06 171 LEU A C 1
ATOM 1306 O O . LEU A 1 171 ? -11.308 -7.059 11.332 1.00 94.06 171 LEU A O 1
ATOM 1310 N N . SER A 1 172 ? -11.998 -7.743 13.355 1.00 92.12 172 SER A N 1
ATOM 1311 C CA . SER A 1 172 ? -12.596 -6.471 13.745 1.00 92.12 172 SER A CA 1
ATOM 1312 C C . SER A 1 172 ? -12.072 -6.107 15.120 1.00 92.12 172 SER A C 1
ATOM 1314 O O . SER A 1 172 ? -12.049 -6.952 16.019 1.00 92.12 172 SER A O 1
ATOM 1316 N N . ALA A 1 173 ? -11.631 -4.862 15.291 1.00 83.06 173 ALA A N 1
ATOM 1317 C CA . ALA A 1 173 ? -11.303 -4.356 16.614 1.00 83.06 173 ALA A CA 1
ATOM 1318 C C . ALA A 1 173 ? -12.538 -4.490 17.521 1.00 83.06 173 ALA A C 1
ATOM 1320 O O . ALA A 1 173 ? -13.647 -4.108 17.139 1.00 83.06 173 ALA A O 1
ATOM 1321 N N . ALA A 1 174 ? -12.359 -5.044 18.721 1.00 68.31 174 ALA A N 1
ATOM 1322 C CA . ALA A 1 174 ? -13.403 -4.979 19.733 1.00 68.31 174 ALA A CA 1
ATOM 1323 C C . ALA A 1 174 ? -13.726 -3.498 19.979 1.00 68.31 174 ALA A C 1
ATOM 1325 O O . ALA A 1 174 ? -12.806 -2.688 20.118 1.00 68.31 174 ALA A O 1
ATOM 1326 N N . LYS A 1 175 ? -15.015 -3.133 20.020 1.00 55.97 175 LYS A N 1
ATOM 1327 C CA . LYS A 1 175 ? -15.410 -1.810 20.519 1.00 55.97 175 LYS A CA 1
ATOM 1328 C C . LYS A 1 175 ? -14.756 -1.645 21.888 1.00 55.97 175 LYS A C 1
ATOM 1330 O O . LYS A 1 175 ? -15.002 -2.466 22.767 1.00 55.97 175 LYS A O 1
ATOM 1335 N N . ALA A 1 176 ? -13.920 -0.623 22.051 1.00 52.50 176 ALA A N 1
ATOM 1336 C CA . ALA A 1 176 ? -13.489 -0.224 23.378 1.00 52.50 176 ALA A CA 1
ATOM 1337 C C . ALA A 1 176 ? -14.761 0.122 24.163 1.00 52.50 176 ALA A C 1
ATOM 1339 O O . ALA A 1 176 ? -15.523 0.996 23.737 1.00 52.50 176 ALA A O 1
ATOM 1340 N N . GLU A 1 177 ? -15.048 -0.630 25.227 1.00 40.91 177 GLU A N 1
ATOM 1341 C CA . GLU A 1 177 ? -16.074 -0.215 26.179 1.00 40.91 177 GLU A CA 1
ATOM 1342 C C . GLU A 1 177 ? -15.650 1.140 26.774 1.00 40.91 177 GLU A C 1
ATOM 1344 O O . GLU A 1 177 ? -14.452 1.340 27.008 1.00 40.91 177 GLU A O 1
ATOM 1349 N N . PRO A 1 178 ? -16.595 2.088 26.903 1.00 52.22 178 PRO A N 1
ATOM 1350 C CA . PRO A 1 178 ? -16.321 3.455 27.339 1.00 52.22 178 PRO A CA 1
ATOM 1351 C C . PRO A 1 178 ? -15.784 3.547 28.771 1.00 52.22 178 PRO A C 1
ATOM 1353 O O . PRO A 1 178 ? -16.133 2.679 29.604 1.00 52.22 178 PRO A O 1
#

pLDDT: mean 89.48, std 10.4, range [40.91, 98.5]

Foldseek 3Di:
DFPPDPDPVVVVVVLVVLLVPDPFAAPVVLVVCLVVPPPFLVSSVCSNAAGFHSAWDWDWFAAQDDFSTWIWTDGRGGIDIDTDDADDFQADPDPPHDDDRDDPCRPVLRVLCVVCVVVCDLVNPSCDPPNFWQPFAKDWDARNNFQKIKMWGWHGDPVGGIDTPDDIDIDTDDPDDD